Protein AF-A0A2A5MA16-F1 (afdb_monomer)

Solvent-accessible surface area (backbone 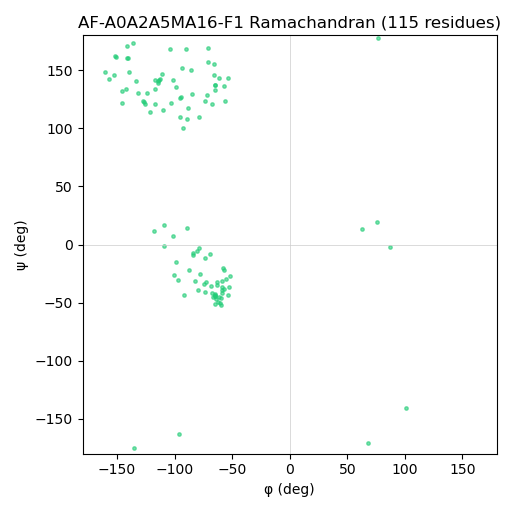atoms only — not comparable to full-atom values): 7859 Å² total; per-residue (Å²): 125,65,81,46,86,47,57,98,69,34,64,45,18,35,78,42,80,75,45,78,52,60,54,88,90,56,97,88,58,84,54,94,59,73,52,74,41,66,45,72,55,56,26,87,90,56,50,75,64,55,54,50,53,51,50,52,64,72,48,62,92,60,93,80,86,86,87,87,82,88,91,74,72,77,78,83,79,60,73,86,35,69,68,52,47,52,50,47,53,53,45,27,72,75,70,74,45,83,79,83,87,77,67,78,85,80,86,64,75,59,58,68,55,63,78,76,114

Structure (mmCIF, N/CA/C/O backbone):
data_AF-A0A2A5MA16-F1
#
_entry.id   AF-A0A2A5MA16-F1
#
loop_
_atom_site.group_PDB
_atom_site.id
_atom_site.type_symbol
_atom_site.label_atom_id
_atom_site.label_alt_id
_atom_site.label_comp_id
_atom_site.label_asym_id
_atom_site.label_entity_id
_atom_site.label_seq_id
_atom_site.pdbx_PDB_ins_code
_atom_site.Cartn_x
_atom_site.Cartn_y
_atom_site.Cartn_z
_atom_site.occupancy
_atom_site.B_iso_or_equiv
_atom_site.auth_seq_id
_atom_site.auth_comp_id
_atom_site.auth_asym_id
_atom_site.auth_atom_id
_atom_site.pdbx_PDB_model_num
ATOM 1 N N . PHE A 1 1 ? -9.842 10.095 -1.690 1.00 76.38 1 PHE A N 1
ATOM 2 C CA . PHE A 1 1 ? -8.978 10.987 -0.907 1.00 76.38 1 PHE A CA 1
ATOM 3 C C . PHE A 1 1 ? -7.598 10.384 -0.970 1.00 76.38 1 PHE A C 1
ATOM 5 O O . PHE A 1 1 ? -7.482 9.190 -0.704 1.00 76.38 1 PHE A O 1
ATOM 12 N N . ASP A 1 2 ? -6.627 11.169 -1.407 1.00 90.19 2 ASP A N 1
ATOM 13 C CA . ASP A 1 2 ? -5.256 10.706 -1.595 1.00 90.19 2 ASP A CA 1
ATOM 14 C C . ASP A 1 2 ? -4.450 11.130 -0.364 1.00 90.19 2 ASP A C 1
ATOM 16 O O . ASP A 1 2 ? -4.660 12.228 0.154 1.00 90.19 2 ASP A O 1
ATOM 20 N N . LEU A 1 3 ? -3.627 10.222 0.167 1.00 91.62 3 LEU A N 1
ATOM 21 C CA . LEU A 1 3 ? -2.846 10.470 1.387 1.00 91.62 3 LEU A CA 1
ATOM 22 C C . LEU A 1 3 ? -1.610 11.334 1.113 1.00 91.62 3 LEU A C 1
ATOM 24 O O . LEU A 1 3 ? -1.147 12.041 2.001 1.00 91.62 3 LEU A O 1
ATOM 28 N N . ASP A 1 4 ? -1.123 11.299 -0.122 1.00 92.50 4 ASP A N 1
ATOM 29 C CA . ASP A 1 4 ? -0.010 12.089 -0.632 1.00 92.50 4 ASP A CA 1
ATOM 30 C C . ASP A 1 4 ? -0.329 12.533 -2.078 1.00 92.50 4 ASP A C 1
ATOM 32 O O . ASP A 1 4 ? -1.341 12.100 -2.641 1.00 92.50 4 ASP A O 1
ATOM 36 N N . PRO A 1 5 ? 0.467 13.426 -2.691 1.00 91.75 5 PRO A N 1
ATOM 37 C CA . PRO A 1 5 ? 0.260 13.828 -4.083 1.00 91.75 5 PRO A CA 1
ATOM 38 C C . PRO A 1 5 ? 0.825 12.838 -5.122 1.00 91.75 5 PRO A C 1
ATOM 40 O O . PRO A 1 5 ? 0.600 13.046 -6.315 1.00 91.75 5 PRO A O 1
ATOM 43 N N . GLY A 1 6 ? 1.531 11.778 -4.709 1.00 90.31 6 GLY A N 1
ATOM 44 C CA . GLY A 1 6 ? 2.314 10.904 -5.590 1.00 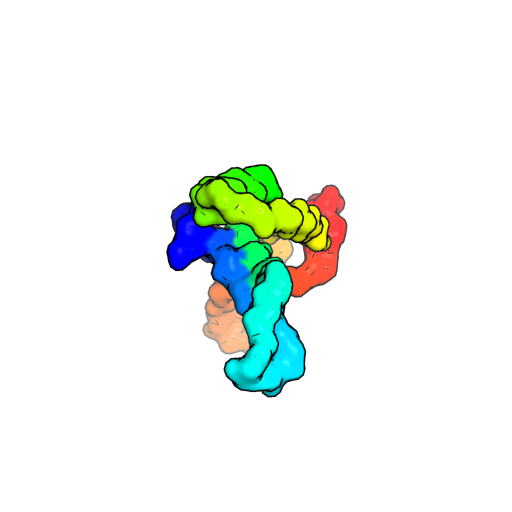90.31 6 GLY A CA 1
ATOM 45 C C . GLY A 1 6 ? 3.543 11.581 -6.221 1.00 90.31 6 GLY A C 1
ATOM 46 O O . GLY A 1 6 ? 3.904 12.708 -5.881 1.00 90.31 6 GLY A O 1
ATOM 47 N N . SER A 1 7 ? 4.169 10.891 -7.180 1.00 89.31 7 SER A N 1
ATOM 48 C CA . SER A 1 7 ? 5.330 11.364 -7.951 1.00 89.31 7 SER A CA 1
ATOM 49 C C . SER A 1 7 ? 5.173 11.072 -9.453 1.00 89.31 7 SER A C 1
ATOM 51 O O . SER A 1 7 ? 4.137 10.582 -9.905 1.00 89.31 7 SER A O 1
ATOM 53 N N . ALA A 1 8 ? 6.203 11.369 -10.255 1.00 87.69 8 ALA A N 1
ATOM 54 C CA . ALA A 1 8 ? 6.219 10.994 -11.671 1.00 87.69 8 ALA A CA 1
ATOM 55 C C . ALA A 1 8 ? 6.192 9.465 -11.866 1.00 87.69 8 ALA A C 1
ATOM 57 O O . ALA A 1 8 ? 5.625 8.963 -12.835 1.00 87.69 8 ALA A O 1
ATOM 58 N N . GLU A 1 9 ? 6.788 8.727 -10.933 1.00 87.81 9 GLU A N 1
ATOM 59 C CA . GLU A 1 9 ? 6.947 7.280 -10.982 1.00 87.81 9 GLU A CA 1
ATOM 60 C C . GLU A 1 9 ? 5.866 6.553 -10.194 1.00 87.81 9 GLU A C 1
ATOM 62 O O . GLU A 1 9 ? 5.511 5.442 -10.577 1.00 87.81 9 GLU A O 1
ATOM 67 N N . PHE A 1 10 ? 5.335 7.148 -9.122 1.00 89.62 10 PHE A N 1
ATOM 68 C CA . PHE A 1 10 ? 4.366 6.517 -8.227 1.00 89.62 10 PHE A CA 1
ATOM 69 C C . PHE A 1 10 ? 3.027 7.245 -8.223 1.00 89.62 10 PHE A C 1
ATOM 71 O O . PHE A 1 10 ? 2.946 8.460 -8.073 1.00 89.62 10 PHE A O 1
ATOM 78 N N . SER A 1 11 ? 1.943 6.477 -8.326 1.00 89.81 11 SER A N 1
ATOM 79 C CA . SER A 1 11 ? 0.604 7.027 -8.102 1.00 89.81 11 SER A CA 1
ATOM 80 C C . SER A 1 11 ? 0.424 7.471 -6.644 1.00 89.81 11 SER A C 1
ATOM 82 O O . SER A 1 11 ? 1.066 6.894 -5.763 1.00 89.81 11 SER A O 1
ATOM 84 N N . PRO A 1 12 ? -0.490 8.421 -6.377 1.00 92.69 12 PRO A N 1
ATOM 85 C CA . PRO A 1 12 ? -0.817 8.832 -5.021 1.00 92.69 12 PRO A CA 1
ATOM 86 C C . PRO A 1 12 ? -1.203 7.661 -4.120 1.00 92.69 12 PRO A C 1
ATOM 88 O O . PRO A 1 12 ? -1.912 6.742 -4.555 1.00 92.69 12 PRO A O 1
ATOM 91 N N . SER A 1 13 ? -0.804 7.730 -2.854 1.00 93.00 13 SER A N 1
ATOM 92 C CA . SER A 1 13 ? -1.167 6.735 -1.850 1.00 93.00 13 SER A CA 1
ATOM 93 C C . SER A 1 13 ? -2.667 6.726 -1.582 1.00 93.00 13 SER A C 1
ATOM 95 O O . SER A 1 13 ? -3.284 7.771 -1.354 1.00 93.00 13 SER A O 1
ATOM 97 N N . LYS A 1 14 ? -3.271 5.532 -1.564 1.00 92.38 14 LYS A N 1
ATOM 98 C CA . LYS A 1 14 ? -4.716 5.370 -1.336 1.00 92.38 14 LYS A CA 1
ATOM 99 C C . LYS A 1 14 ? -5.017 4.280 -0.319 1.00 92.38 14 LYS A C 1
ATOM 101 O O . LYS A 1 14 ? -4.434 3.196 -0.356 1.00 92.38 14 LYS A O 1
ATOM 106 N N . ILE A 1 15 ? -6.007 4.559 0.526 1.00 93.19 15 ILE A N 1
ATOM 107 C CA . ILE A 1 15 ? -6.665 3.563 1.373 1.00 93.19 15 ILE A CA 1
ATOM 108 C C . ILE A 1 15 ? -7.764 2.886 0.559 1.00 93.19 15 ILE A C 1
ATOM 110 O O . ILE A 1 15 ? -8.616 3.547 -0.035 1.00 93.19 15 ILE A O 1
ATOM 114 N N . VAL A 1 16 ? -7.760 1.559 0.569 1.00 92.81 16 VAL A N 1
ATOM 115 C CA . VAL A 1 16 ? -8.785 0.721 -0.047 1.00 92.81 16 VAL A CA 1
ATOM 116 C C . VAL A 1 16 ? -9.382 -0.160 1.040 1.00 92.81 16 VAL A C 1
ATOM 118 O O . VAL A 1 16 ? -8.691 -1.019 1.584 1.00 92.81 16 VAL A O 1
ATOM 121 N N . ILE A 1 17 ? -10.660 0.048 1.361 1.00 95.25 17 ILE A N 1
ATOM 122 C CA . ILE A 1 17 ? -11.394 -0.831 2.281 1.00 95.25 17 ILE A CA 1
ATOM 123 C C . ILE A 1 17 ? -11.554 -2.185 1.593 1.00 95.25 17 ILE A C 1
ATOM 125 O O . ILE A 1 17 ? -12.109 -2.268 0.498 1.00 95.25 17 ILE A O 1
ATOM 129 N N . THR A 1 18 ? -11.036 -3.235 2.222 1.00 96.31 18 THR A N 1
ATOM 130 C CA . THR A 1 18 ? -11.066 -4.599 1.683 1.00 96.31 18 THR A CA 1
ATOM 131 C C . THR A 1 18 ? -12.172 -5.435 2.304 1.00 96.31 18 THR A C 1
ATOM 133 O O . THR A 1 18 ? -12.653 -6.365 1.664 1.00 96.31 18 THR A O 1
ATOM 136 N N . ASP A 1 19 ? -12.585 -5.108 3.528 1.00 98.00 19 ASP A N 1
ATOM 137 C CA . ASP A 1 19 ? -13.638 -5.816 4.245 1.00 98.00 19 ASP A CA 1
ATOM 138 C C . ASP A 1 19 ? -14.255 -4.912 5.321 1.00 98.00 19 ASP A C 1
AT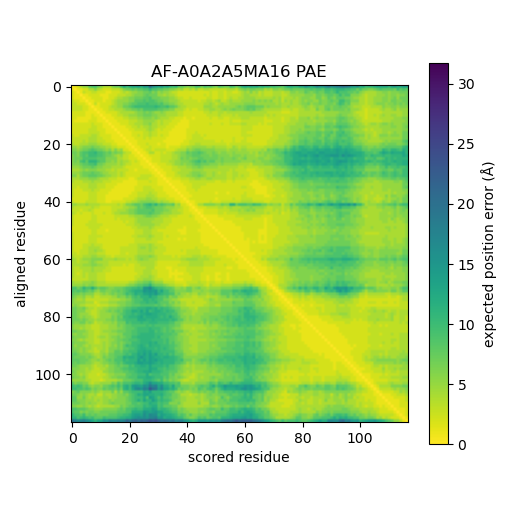OM 140 O O . ASP A 1 19 ? -13.557 -4.131 5.971 1.00 98.00 19 ASP A O 1
ATOM 144 N N . ILE A 1 20 ? -15.569 -5.015 5.510 1.00 97.50 20 ILE A N 1
ATOM 145 C CA . ILE A 1 20 ? -16.298 -4.314 6.569 1.00 97.50 20 ILE A CA 1
ATOM 146 C C . ILE A 1 20 ? -17.440 -5.200 7.061 1.00 97.50 20 ILE A C 1
ATOM 148 O O . ILE A 1 20 ? -18.287 -5.633 6.279 1.00 97.50 20 ILE A O 1
ATOM 152 N N . ARG A 1 21 ? -17.452 -5.509 8.358 1.00 96.62 21 ARG A N 1
ATOM 153 C CA . ARG A 1 21 ? -18.415 -6.434 8.964 1.00 96.62 21 ARG A CA 1
ATOM 154 C C . ARG A 1 21 ? -18.826 -5.961 10.347 1.00 96.62 21 ARG A C 1
ATOM 156 O O . ARG A 1 21 ? -17.981 -5.617 11.164 1.00 96.62 21 ARG A O 1
ATOM 163 N N . GLY A 1 22 ? -20.125 -5.995 10.613 1.00 96.19 22 GLY A N 1
ATOM 164 C CA . GLY A 1 22 ? -20.700 -5.712 11.921 1.00 96.19 22 GLY A CA 1
ATOM 165 C C . GLY A 1 22 ? -22.019 -6.455 12.089 1.00 96.19 22 GLY A C 1
ATOM 166 O O . GLY A 1 22 ? -22.774 -6.630 11.131 1.00 96.19 22 GLY A O 1
ATOM 167 N N . GLY A 1 23 ? -22.294 -6.889 13.314 1.00 93.38 23 GLY A N 1
ATOM 168 C CA . GLY A 1 23 ? -23.532 -7.582 13.656 1.00 93.38 23 GLY A CA 1
ATOM 169 C C . GLY A 1 23 ? -23.594 -9.039 13.209 1.00 93.38 23 GLY A C 1
ATOM 170 O O . GLY A 1 23 ? -22.690 -9.577 12.578 1.00 93.38 23 GLY A O 1
ATOM 171 N N . MET A 1 24 ? -24.707 -9.684 13.557 1.00 91.44 24 MET A N 1
ATOM 172 C CA . MET A 1 24 ? -24.940 -11.114 13.306 1.00 91.44 24 MET A CA 1
ATOM 173 C C . MET A 1 24 ? -25.851 -11.380 12.095 1.00 91.44 24 MET A C 1
ATOM 175 O O . MET A 1 24 ? -26.274 -12.512 11.887 1.00 91.44 24 MET A O 1
ATOM 179 N N . GLY A 1 25 ? -26.208 -10.347 11.321 1.00 91.31 25 GLY A N 1
ATOM 180 C CA . GLY A 1 25 ? -27.139 -10.479 10.191 1.00 91.31 25 GLY A CA 1
ATOM 181 C C . GLY A 1 25 ? -28.615 -10.611 10.589 1.00 91.31 25 GLY A C 1
ATOM 182 O O . GLY A 1 25 ? -29.426 -11.073 9.791 1.00 91.31 25 GLY A O 1
ATOM 183 N N . VAL A 1 26 ? -28.974 -10.205 11.810 1.00 94.25 26 VAL A N 1
ATOM 184 C CA . VAL A 1 26 ? -30.358 -10.176 12.309 1.00 94.25 26 VAL A CA 1
ATOM 185 C C . VAL A 1 26 ? -30.830 -8.734 12.490 1.00 94.25 26 VAL A C 1
ATOM 187 O O . VAL A 1 26 ? -30.040 -7.857 12.829 1.00 94.25 26 VAL A O 1
ATOM 190 N N . CYS A 1 27 ? -32.119 -8.470 12.271 1.00 94.38 27 CYS A N 1
ATOM 191 C CA . CYS A 1 27 ? -32.667 -7.108 12.261 1.00 94.38 27 CYS A CA 1
ATOM 192 C C . CYS A 1 27 ? -33.022 -6.541 13.647 1.00 94.38 27 CYS A C 1
ATOM 194 O O . CYS A 1 27 ? -33.377 -5.371 13.749 1.00 94.38 27 CYS A O 1
ATOM 196 N N . ASN A 1 28 ? -32.955 -7.354 14.702 1.00 95.19 28 ASN A N 1
ATOM 197 C CA . ASN A 1 28 ? -33.426 -7.016 16.049 1.00 95.19 28 ASN A CA 1
ATOM 198 C C . ASN A 1 28 ? -32.316 -7.002 17.113 1.00 95.19 28 ASN A C 1
ATOM 200 O O . ASN A 1 28 ? -32.619 -6.958 18.304 1.00 95.19 28 ASN A O 1
ATOM 204 N N . VAL A 1 29 ? -31.047 -7.059 16.705 1.00 95.81 29 VAL A N 1
ATOM 205 C CA . VAL A 1 29 ? -29.898 -6.991 17.614 1.00 95.81 29 VAL A CA 1
ATOM 206 C C . VAL A 1 29 ? -28.948 -5.906 17.132 1.00 95.81 29 VAL A C 1
ATOM 208 O O . VAL A 1 29 ? -28.461 -5.955 16.004 1.00 95.81 29 VAL A O 1
ATOM 211 N N . THR A 1 30 ? -28.664 -4.944 18.006 1.00 95.31 30 THR A N 1
ATOM 212 C CA . THR A 1 30 ? -27.646 -3.922 17.759 1.00 95.31 30 THR A CA 1
ATOM 213 C C . THR A 1 30 ? -26.253 -4.555 17.859 1.00 95.31 30 THR A C 1
ATOM 215 O O . THR A 1 30 ? -25.974 -5.225 18.854 1.00 95.31 30 THR A O 1
ATOM 218 N N . PRO A 1 31 ? -25.369 -4.374 16.863 1.00 95.25 31 PRO A N 1
ATOM 219 C CA . PRO A 1 31 ? -23.986 -4.840 16.940 1.00 95.25 31 PRO A CA 1
ATOM 220 C C . PRO A 1 31 ? -23.212 -4.185 18.090 1.00 95.25 31 PRO A C 1
ATOM 222 O O . PRO A 1 31 ? -23.380 -2.992 18.337 1.00 95.25 31 PRO A O 1
ATOM 225 N N . ASN A 1 32 ? -22.325 -4.945 18.737 1.00 94.44 32 ASN A N 1
ATOM 226 C CA . ASN A 1 32 ? -21.406 -4.406 19.746 1.00 94.44 32 ASN A CA 1
ATOM 227 C C . ASN A 1 32 ? -20.159 -3.765 19.118 1.00 94.44 32 ASN A C 1
ATOM 229 O O . ASN A 1 32 ? -19.617 -2.812 19.670 1.00 94.44 32 ASN A O 1
ATOM 233 N N . ASP A 1 33 ? -19.712 -4.285 17.973 1.00 95.44 33 ASP A N 1
ATOM 234 C CA . ASP A 1 33 ? -18.500 -3.860 17.280 1.00 95.44 33 ASP A CA 1
ATOM 235 C C . ASP A 1 33 ? -18.681 -3.840 15.752 1.00 95.44 33 ASP A C 1
ATOM 237 O O . ASP A 1 33 ? -19.592 -4.456 15.182 1.00 95.44 33 ASP A O 1
ATOM 241 N N . LEU A 1 34 ? -17.794 -3.089 15.098 1.00 96.81 34 LEU A N 1
ATOM 242 C CA . LEU A 1 34 ? -17.619 -3.044 13.653 1.00 96.81 34 LEU A CA 1
ATOM 243 C C . LEU A 1 34 ? -16.151 -3.342 13.356 1.00 96.81 34 LEU A C 1
ATOM 245 O O . LEU A 1 34 ? -15.262 -2.597 13.766 1.00 96.81 34 LEU A O 1
ATOM 249 N N . LYS A 1 35 ? -15.899 -4.399 12.590 1.00 97.44 35 LYS A N 1
ATOM 250 C CA . LYS A 1 35 ? -14.571 -4.730 12.089 1.00 97.44 35 LYS A CA 1
ATOM 251 C C . LYS A 1 35 ? -14.397 -4.176 10.682 1.00 97.44 35 LYS A C 1
ATOM 253 O O . LYS A 1 35 ? -15.187 -4.479 9.789 1.00 97.44 35 LYS A O 1
ATOM 258 N N . LEU A 1 36 ? -13.333 -3.405 10.481 1.00 97.31 36 LEU A N 1
ATOM 259 C CA . LEU A 1 36 ? -12.946 -2.855 9.186 1.00 97.31 36 LEU A CA 1
ATOM 260 C C . LEU A 1 36 ? -11.517 -3.289 8.868 1.00 97.31 36 LEU A C 1
ATOM 262 O O . LEU A 1 36 ? -10.617 -3.145 9.691 1.00 97.31 36 LEU A O 1
ATOM 266 N N . MET A 1 37 ? -11.311 -3.821 7.667 1.00 97.62 37 MET A N 1
ATOM 267 C CA . MET A 1 37 ? -9.987 -4.084 7.118 1.00 97.62 37 MET A CA 1
ATOM 268 C C . MET A 1 37 ? -9.764 -3.199 5.901 1.00 97.62 37 MET A C 1
ATOM 270 O O . MET A 1 37 ? -10.660 -2.985 5.081 1.00 97.62 37 MET A O 1
ATOM 274 N N . PHE A 1 38 ? -8.546 -2.696 5.774 1.00 95.75 38 PHE A N 1
ATOM 275 C CA . PHE A 1 38 ? -8.133 -1.925 4.619 1.00 95.75 38 PHE A CA 1
ATOM 276 C C . PHE A 1 38 ? -6.712 -2.288 4.214 1.00 95.75 38 PHE A C 1
ATOM 278 O O . PHE A 1 38 ? -5.930 -2.837 4.991 1.00 95.75 38 PHE A O 1
ATOM 285 N N . ASN A 1 39 ? -6.385 -1.969 2.972 1.00 93.69 39 ASN A N 1
ATOM 286 C CA . ASN A 1 39 ? -5.030 -1.981 2.464 1.00 93.69 39 ASN A CA 1
ATOM 287 C C . ASN A 1 39 ? -4.646 -0.560 2.051 1.00 93.69 39 ASN A C 1
ATOM 289 O O . ASN A 1 39 ? -5.470 0.173 1.504 1.00 93.69 39 ASN A O 1
ATOM 293 N N . VAL A 1 40 ? -3.395 -0.185 2.306 1.00 91.31 40 VAL A N 1
ATOM 294 C CA . VAL A 1 40 ? -2.815 1.037 1.752 1.00 91.31 40 VAL A CA 1
ATOM 295 C C . VAL A 1 40 ? -1.901 0.629 0.617 1.00 91.31 40 VAL A C 1
ATOM 297 O O . VAL A 1 40 ? -0.967 -0.145 0.817 1.00 91.31 40 VAL A O 1
ATOM 300 N N . ARG A 1 41 ? -2.186 1.143 -0.578 1.00 87.94 41 ARG A N 1
ATOM 301 C CA . ARG A 1 41 ? -1.226 1.109 -1.680 1.00 87.94 41 ARG A CA 1
ATOM 302 C C . ARG A 1 41 ? -0.471 2.416 -1.619 1.00 87.94 41 ARG A C 1
ATOM 304 O O . ARG A 1 41 ? -1.041 3.439 -1.991 1.00 87.94 41 ARG A O 1
ATOM 311 N N . ASN A 1 42 ? 0.730 2.373 -1.055 1.00 83.50 42 ASN A N 1
ATOM 312 C CA . ASN A 1 42 ? 1.504 3.566 -0.767 1.00 83.50 42 ASN A CA 1
ATOM 313 C C . ASN A 1 42 ? 2.615 3.813 -1.791 1.00 83.50 42 ASN A C 1
ATOM 315 O O . ASN A 1 42 ? 3.286 2.889 -2.252 1.00 83.50 42 ASN A O 1
ATOM 319 N N . SER A 1 43 ? 2.802 5.088 -2.112 1.00 88.25 43 SER A N 1
ATOM 320 C CA . SER A 1 43 ? 4.037 5.618 -2.670 1.00 88.25 43 SER A CA 1
ATOM 321 C C . SER A 1 43 ? 5.136 5.626 -1.584 1.00 88.25 43 SER A C 1
ATOM 323 O O . SER A 1 43 ? 4.837 5.430 -0.398 1.00 88.25 43 SER A O 1
ATOM 325 N N . PRO A 1 44 ? 6.407 5.874 -1.950 1.00 87.56 44 PRO A N 1
ATOM 326 C CA . PRO A 1 44 ? 7.481 6.091 -0.980 1.00 87.56 44 PRO A CA 1
ATOM 327 C C . PRO A 1 44 ? 7.236 7.253 -0.002 1.00 87.56 44 PRO A C 1
ATOM 329 O O . PRO A 1 44 ? 7.847 7.268 1.064 1.00 87.56 44 PRO A O 1
ATOM 332 N N . ASP A 1 45 ? 6.345 8.190 -0.339 1.00 90.19 45 ASP A N 1
ATOM 333 C CA . ASP A 1 45 ? 6.087 9.401 0.449 1.00 90.19 45 ASP A CA 1
ATOM 334 C C . ASP A 1 45 ? 5.084 9.184 1.592 1.00 90.19 45 ASP A C 1
ATOM 336 O O . ASP A 1 45 ? 4.917 10.063 2.434 1.00 90.19 45 ASP A O 1
ATOM 340 N N . THR A 1 46 ? 4.419 8.025 1.651 1.00 91.94 46 THR A N 1
ATOM 341 C CA . THR A 1 46 ? 3.518 7.666 2.756 1.00 91.94 46 THR A CA 1
ATOM 342 C C . THR A 1 46 ? 4.129 6.552 3.598 1.00 91.94 46 THR A C 1
ATOM 344 O O . THR A 1 46 ? 4.275 5.409 3.144 1.00 91.94 46 THR A O 1
ATOM 347 N N . SER A 1 47 ? 4.429 6.870 4.856 1.00 92.38 47 SER A N 1
ATOM 348 C CA . SER A 1 47 ? 4.930 5.926 5.853 1.00 92.38 47 SER A CA 1
ATOM 349 C C . SER A 1 47 ? 3.807 5.249 6.651 1.00 92.38 47 SER A C 1
ATOM 351 O O . SER A 1 47 ? 2.644 5.659 6.632 1.00 92.38 47 SER A O 1
ATOM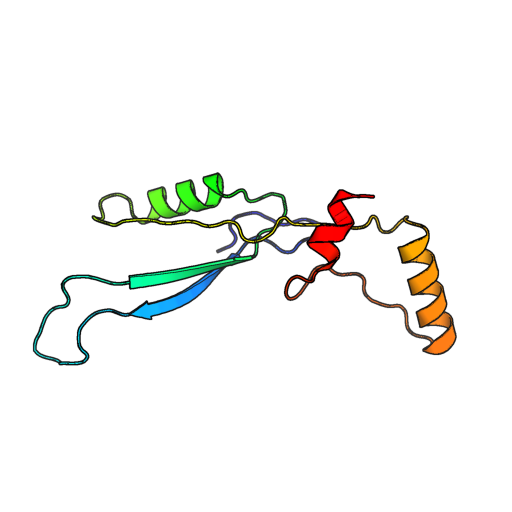 353 N N . LEU A 1 48 ? 4.162 4.204 7.408 1.00 92.94 48 LEU A N 1
ATOM 354 C CA . LEU A 1 48 ? 3.241 3.546 8.341 1.00 92.94 48 LEU A CA 1
ATOM 355 C C . LEU A 1 48 ? 2.701 4.521 9.407 1.00 92.94 48 LEU A C 1
ATOM 357 O O . LEU A 1 48 ? 1.531 4.432 9.780 1.00 92.94 48 LEU A O 1
ATOM 361 N N . GLU A 1 49 ? 3.535 5.454 9.880 1.00 94.56 49 GLU A N 1
ATOM 362 C CA . GLU A 1 49 ? 3.146 6.431 10.905 1.00 94.56 49 GLU A CA 1
ATOM 363 C C . GLU A 1 49 ? 2.199 7.498 10.341 1.00 94.56 49 GLU A C 1
ATOM 365 O O . GLU A 1 49 ? 1.289 7.937 11.045 1.00 94.56 49 GLU A O 1
ATOM 370 N N . ASP A 1 50 ? 2.336 7.855 9.060 1.00 94.62 50 ASP A N 1
ATOM 371 C CA . ASP A 1 50 ? 1.396 8.760 8.385 1.00 94.62 50 ASP A CA 1
ATOM 372 C C . ASP A 1 50 ? 0.004 8.126 8.296 1.00 94.62 50 ASP A C 1
ATOM 374 O O . ASP A 1 50 ? -1.002 8.764 8.614 1.00 94.62 50 ASP A O 1
ATOM 378 N N . VAL A 1 51 ? -0.061 6.837 7.936 1.00 95.06 51 VAL A N 1
ATOM 379 C CA . VAL A 1 51 ? -1.320 6.072 7.906 1.00 95.06 51 VAL A CA 1
ATOM 380 C C . VAL A 1 51 ? -1.938 5.999 9.298 1.00 95.06 51 VAL A C 1
ATOM 382 O O . VAL A 1 51 ? -3.140 6.220 9.451 1.00 95.06 51 VAL A O 1
ATOM 385 N N . LYS A 1 52 ? -1.128 5.716 10.321 1.00 95.75 52 LYS A N 1
ATOM 386 C CA . LYS A 1 52 ? -1.584 5.662 11.710 1.00 95.75 52 LYS A CA 1
ATOM 387 C C . LYS A 1 52 ? -2.146 7.008 12.163 1.00 95.75 52 LYS A C 1
ATOM 389 O O . LYS A 1 52 ? -3.290 7.065 12.602 1.00 95.75 52 LYS A O 1
ATOM 394 N N . SER A 1 53 ? -1.399 8.088 11.947 1.00 95.69 53 SER A N 1
ATOM 395 C CA . SER A 1 53 ? -1.808 9.457 12.285 1.00 95.69 53 SER A CA 1
ATOM 396 C C . SER A 1 53 ? -3.098 9.863 11.567 1.00 95.69 53 SER A C 1
ATOM 398 O O . SER A 1 53 ? -3.973 10.512 12.143 1.00 95.69 53 SER A O 1
ATOM 400 N N . TYR A 1 54 ? -3.249 9.462 10.302 1.00 95.19 54 TYR A N 1
ATOM 401 C CA . TYR A 1 54 ? -4.461 9.707 9.528 1.00 95.19 54 TYR A CA 1
ATOM 402 C C . TYR A 1 54 ? -5.682 8.992 10.123 1.00 95.19 54 TYR A C 1
ATOM 404 O O . TYR A 1 54 ? -6.733 9.616 10.295 1.00 95.19 54 TYR A O 1
ATOM 412 N N . VAL A 1 55 ? -5.548 7.708 10.476 1.00 95.75 55 VAL A N 1
ATOM 413 C CA . VAL A 1 55 ? -6.630 6.937 11.110 1.00 95.75 55 VAL A CA 1
ATOM 414 C C . VAL A 1 55 ? -6.962 7.501 12.491 1.00 95.75 55 VAL A C 1
ATOM 416 O O . VAL A 1 55 ? -8.137 7.701 12.790 1.00 95.75 55 VAL A O 1
ATOM 419 N N . GLU A 1 56 ? -5.955 7.841 13.298 1.00 95.56 56 GLU A N 1
ATOM 420 C CA . GLU A 1 56 ? -6.142 8.445 14.623 1.00 95.56 56 GLU A CA 1
ATOM 421 C C . GL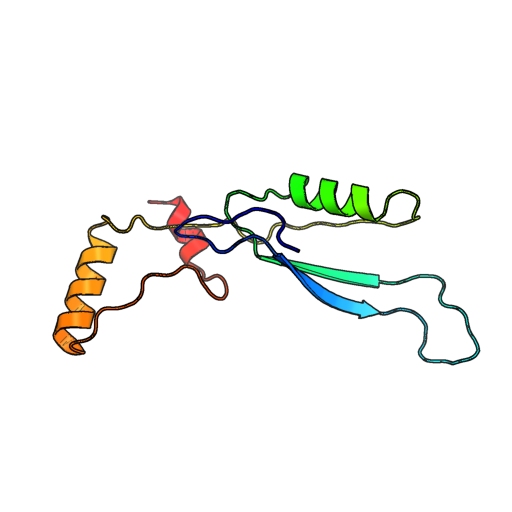U A 1 56 ? -6.915 9.759 14.560 1.00 95.56 56 GLU A C 1
ATOM 423 O O . GLU A 1 56 ? -7.824 9.991 15.360 1.00 95.56 56 GLU A O 1
ATOM 428 N N . LYS A 1 57 ? -6.613 10.595 13.565 1.00 95.94 57 LYS A N 1
ATOM 429 C CA . LYS A 1 57 ? -7.326 11.850 13.336 1.00 95.94 57 LYS A CA 1
ATOM 430 C C . LYS A 1 57 ? -8.792 11.628 12.957 1.00 95.94 57 LYS A C 1
ATOM 432 O O . LYS A 1 57 ? -9.653 12.363 13.432 1.00 95.94 57 LYS A O 1
ATOM 437 N N . ILE A 1 58 ? -9.084 10.655 12.093 1.00 94.88 58 ILE A N 1
ATOM 438 C CA . ILE A 1 58 ? -10.454 10.386 11.620 1.00 94.88 58 ILE A CA 1
ATOM 439 C C . ILE A 1 58 ? -11.300 9.718 12.699 1.00 94.88 58 ILE A C 1
ATOM 441 O O . ILE A 1 58 ? -12.469 10.059 12.866 1.00 94.88 58 ILE A O 1
ATOM 445 N N . CYS A 1 59 ? -10.711 8.785 13.436 1.00 95.69 59 CYS A N 1
ATOM 446 C CA . CYS A 1 59 ? -11.384 8.032 14.485 1.00 95.69 59 CYS A CA 1
ATOM 447 C C . CYS A 1 59 ? -11.291 8.719 15.854 1.00 95.69 59 CYS A C 1
ATOM 449 O O . CYS A 1 59 ? -11.567 8.094 16.878 1.00 95.69 59 CYS A O 1
ATOM 451 N N . HIS A 1 60 ? -10.899 9.995 15.897 1.00 96.69 60 HIS A N 1
ATOM 452 C CA . HIS A 1 60 ? -10.761 10.736 17.142 1.00 96.69 60 HIS A CA 1
ATOM 453 C C . HIS A 1 60 ? -12.079 10.732 17.935 1.00 96.69 60 HIS A C 1
ATOM 455 O O . HIS A 1 60 ? -13.120 11.175 17.450 1.00 96.69 60 HIS A O 1
ATOM 461 N N . GLY A 1 61 ? -12.020 10.252 19.180 1.00 96.69 61 GLY A N 1
ATOM 462 C CA . GLY A 1 61 ? -13.181 10.130 20.068 1.00 96.69 61 GLY A CA 1
ATOM 463 C C . GLY A 1 61 ? -13.971 8.825 19.928 1.00 96.69 61 GLY A C 1
ATOM 464 O O . GLY A 1 61 ? -14.917 8.619 20.686 1.00 96.69 61 GLY A O 1
ATOM 465 N N . LEU A 1 62 ? -13.593 7.931 19.010 1.00 96.75 62 LEU A N 1
ATOM 466 C CA . LEU A 1 62 ? -14.133 6.574 18.944 1.00 96.75 62 LEU A CA 1
ATOM 467 C C . LEU A 1 62 ? -13.347 5.637 19.869 1.00 96.75 62 LEU A C 1
ATOM 469 O O . LEU A 1 62 ? -12.148 5.813 20.076 1.00 96.75 62 LEU A O 1
ATOM 473 N N . ASN A 1 63 ? -14.017 4.609 20.387 1.00 96.38 63 ASN A N 1
ATOM 474 C CA . ASN A 1 63 ? -13.354 3.489 21.051 1.00 96.38 63 ASN A CA 1
ATOM 475 C C . ASN A 1 63 ? -13.019 2.423 20.002 1.00 96.38 63 ASN A C 1
ATOM 477 O O . ASN A 1 63 ? -13.929 1.783 19.474 1.00 96.38 63 ASN A O 1
ATOM 481 N N . TYR A 1 64 ? -11.740 2.266 19.672 1.00 97.31 64 TYR A N 1
ATOM 482 C CA . TYR A 1 64 ? -11.284 1.309 18.669 1.00 97.31 64 TYR A CA 1
ATOM 483 C C . TYR A 1 64 ? -9.866 0.823 18.967 1.00 97.31 64 TYR A C 1
ATOM 485 O O . TYR A 1 64 ? -9.100 1.470 19.680 1.00 97.31 64 TYR A O 1
ATOM 493 N N . GLU A 1 65 ? -9.517 -0.303 18.357 1.00 96.88 65 GLU A N 1
ATOM 494 C CA . GLU A 1 65 ? -8.157 -0.826 18.304 1.00 96.88 65 GLU A CA 1
ATOM 495 C C . GLU A 1 65 ? -7.668 -0.786 16.853 1.00 96.88 65 GLU A C 1
ATOM 497 O O . GLU A 1 65 ? -8.432 -1.056 15.921 1.00 96.88 65 GLU A O 1
ATOM 502 N N . LEU A 1 66 ? -6.394 -0.443 16.654 1.00 96.88 66 LEU A N 1
ATOM 503 C CA . LEU A 1 66 ? -5.768 -0.380 15.337 1.00 96.88 66 LEU A CA 1
ATOM 504 C C . LEU A 1 66 ? -4.500 -1.222 15.311 1.00 96.88 66 LEU A C 1
ATOM 506 O O . LEU A 1 66 ? -3.554 -0.975 16.055 1.00 96.88 66 LEU A O 1
ATOM 510 N N . GLU A 1 67 ? -4.465 -2.175 14.387 1.00 96.62 67 GLU A N 1
ATOM 511 C CA . GLU A 1 67 ? -3.282 -2.967 14.076 1.00 96.62 67 GLU A CA 1
ATOM 512 C C . GLU A 1 67 ? -2.864 -2.686 12.630 1.00 96.62 67 GLU A C 1
ATOM 514 O O . GLU A 1 67 ? -3.629 -2.921 11.692 1.00 96.62 67 GLU A O 1
ATOM 519 N N . LEU A 1 68 ? -1.638 -2.195 12.441 1.00 95.56 68 LEU A N 1
ATOM 520 C CA . LEU A 1 68 ? -1.051 -1.961 11.123 1.00 95.56 68 LEU A CA 1
ATOM 521 C C . LEU A 1 68 ? 0.136 -2.897 10.905 1.00 95.56 68 LEU A C 1
ATOM 523 O O . LEU A 1 68 ? 0.953 -3.110 11.799 1.00 95.56 68 LEU A O 1
ATOM 527 N N . LYS A 1 69 ? 0.251 -3.439 9.690 1.00 93.06 69 LYS A N 1
ATOM 528 C CA . LYS A 1 69 ? 1.365 -4.296 9.266 1.00 93.06 69 LYS A CA 1
ATOM 529 C C . LYS A 1 69 ? 1.897 -3.823 7.923 1.00 93.06 69 LYS A C 1
ATOM 531 O O . LYS A 1 69 ? 1.128 -3.675 6.976 1.00 93.06 69 LYS A O 1
ATOM 536 N N . GLN A 1 70 ? 3.213 -3.657 7.827 1.00 88.25 70 GLN A N 1
ATOM 537 C CA . GLN A 1 70 ? 3.893 -3.372 6.567 1.00 88.25 70 GLN A CA 1
ATOM 538 C C . GLN A 1 70 ? 4.407 -4.678 5.955 1.00 88.25 70 GLN A C 1
ATOM 540 O O . GLN A 1 70 ? 5.323 -5.305 6.481 1.00 88.25 70 GLN A O 1
ATOM 545 N N . SER A 1 71 ? 3.800 -5.109 4.849 1.00 79.06 71 SER A N 1
ATOM 546 C CA . SER A 1 71 ? 4.159 -6.362 4.165 1.00 79.06 71 SER A CA 1
ATOM 547 C C . SER A 1 71 ? 5.287 -6.209 3.142 1.00 79.06 71 SER A C 1
ATOM 549 O O . SER A 1 71 ? 5.917 -7.196 2.764 1.00 79.06 71 SER A O 1
ATOM 551 N N . SER A 1 72 ? 5.515 -4.992 2.646 1.00 78.50 72 SER A N 1
ATOM 552 C CA . SER A 1 72 ? 6.475 -4.708 1.577 1.00 78.50 72 SER A CA 1
ATOM 553 C C . SER A 1 72 ? 6.853 -3.233 1.551 1.00 78.50 72 SER A C 1
ATOM 555 O O . SER A 1 72 ? 6.025 -2.378 1.855 1.00 78.50 72 SER A O 1
ATOM 557 N N . GLU A 1 73 ? 8.084 -2.948 1.142 1.00 81.44 73 GLU A N 1
ATOM 558 C CA . GLU A 1 73 ? 8.553 -1.598 0.820 1.00 81.44 73 GLU A CA 1
ATOM 559 C C . GLU A 1 73 ? 8.401 -1.331 -0.681 1.00 81.44 73 GLU A C 1
ATOM 561 O O . GLU A 1 73 ? 8.448 -2.261 -1.496 1.00 81.44 73 GLU A O 1
ATOM 566 N N . ALA A 1 74 ? 8.222 -0.059 -1.037 1.00 85.12 74 ALA A N 1
ATOM 567 C CA . ALA A 1 74 ? 8.276 0.379 -2.423 1.00 85.12 74 ALA A CA 1
ATOM 568 C C . ALA A 1 74 ? 9.697 0.192 -2.981 1.00 85.12 74 ALA A C 1
ATOM 570 O O . ALA A 1 74 ? 10.687 0.352 -2.267 1.00 85.12 74 ALA A O 1
ATOM 571 N N . PHE A 1 75 ? 9.797 -0.141 -4.265 1.00 88.19 75 PHE A N 1
ATOM 572 C CA . PHE A 1 75 ? 11.070 -0.277 -4.964 1.00 88.19 75 PHE A CA 1
ATOM 573 C C . PHE A 1 75 ? 10.956 0.311 -6.368 1.00 88.19 75 PHE A C 1
ATOM 575 O O . PHE A 1 75 ? 9.887 0.282 -6.978 1.00 88.19 75 PHE A O 1
ATOM 582 N N . LEU A 1 76 ? 12.066 0.846 -6.873 1.00 90.69 76 LEU A N 1
ATOM 583 C CA . LEU A 1 76 ? 12.140 1.462 -8.190 1.00 90.69 76 LEU A CA 1
ATOM 584 C C . LEU A 1 76 ? 13.516 1.207 -8.801 1.00 90.69 76 LEU A C 1
ATOM 586 O O . LEU A 1 76 ? 14.541 1.451 -8.167 1.00 90.69 76 LEU A O 1
ATOM 590 N N . THR A 1 77 ? 13.540 0.761 -10.052 1.00 90.94 77 THR A N 1
ATOM 591 C CA . THR A 1 77 ? 14.760 0.762 -10.861 1.00 90.94 77 THR A CA 1
ATOM 592 C C . THR A 1 77 ? 14.779 2.035 -11.695 1.00 90.94 77 THR A C 1
ATOM 594 O O . THR A 1 77 ? 13.815 2.320 -12.401 1.00 90.94 77 THR A O 1
ATOM 597 N N . ASN A 1 78 ? 15.871 2.798 -11.615 1.00 89.06 78 ASN A N 1
ATOM 598 C CA . ASN A 1 78 ? 16.028 4.034 -12.381 1.00 89.06 78 ASN A CA 1
ATOM 599 C C . ASN A 1 78 ? 15.881 3.761 -13.894 1.00 89.06 78 ASN A C 1
ATOM 601 O O . ASN A 1 78 ? 16.440 2.788 -14.406 1.00 89.06 78 ASN A O 1
ATOM 605 N N . ILE A 1 79 ? 15.151 4.629 -14.597 1.00 89.81 79 ILE A N 1
ATOM 606 C CA . ILE A 1 79 ? 14.915 4.537 -16.042 1.00 89.81 79 ILE A CA 1
ATOM 607 C C . ILE A 1 79 ? 16.207 4.554 -16.867 1.00 89.81 79 ILE A C 1
ATOM 609 O O . ILE A 1 79 ? 16.292 3.876 -17.888 1.00 89.81 79 ILE A O 1
ATOM 613 N N . ASP A 1 80 ? 17.243 5.244 -16.396 1.00 90.56 80 ASP A N 1
ATOM 614 C CA . ASP A 1 80 ? 18.551 5.331 -17.049 1.00 90.56 80 ASP A CA 1
ATOM 615 C C . ASP A 1 80 ? 19.414 4.079 -16.815 1.00 90.56 80 ASP A C 1
ATOM 617 O O . ASP A 1 80 ? 20.525 3.958 -17.339 1.00 90.56 80 ASP A O 1
ATOM 621 N N . ASN A 1 81 ? 18.925 3.111 -16.031 1.00 93.19 81 ASN A N 1
ATOM 622 C CA . ASN A 1 81 ? 19.639 1.867 -15.794 1.00 93.19 81 ASN A CA 1
ATOM 623 C C . ASN A 1 81 ? 19.765 1.054 -17.091 1.00 93.19 81 ASN A C 1
ATOM 625 O O . ASN A 1 81 ? 18.807 0.860 -17.843 1.00 93.19 81 ASN A O 1
ATOM 629 N N . LYS A 1 82 ? 20.958 0.494 -17.313 1.00 94.00 82 LYS A N 1
ATOM 630 C CA . LYS A 1 82 ? 21.286 -0.313 -18.493 1.00 94.00 82 LYS A CA 1
ATOM 631 C C . LYS A 1 82 ? 20.302 -1.463 -18.728 1.00 94.00 82 LYS A C 1
ATOM 633 O O . LYS A 1 82 ? 20.002 -1.758 -19.880 1.00 94.00 82 LYS A O 1
ATOM 638 N N . ILE A 1 83 ? 19.805 -2.105 -17.669 1.00 92.75 83 ILE A N 1
ATOM 639 C CA . ILE A 1 83 ? 18.829 -3.198 -17.779 1.00 92.75 83 ILE A CA 1
ATOM 640 C C . ILE A 1 83 ? 17.497 -2.674 -18.323 1.00 92.75 83 ILE A C 1
ATOM 642 O O . ILE A 1 83 ? 16.947 -3.268 -19.249 1.00 92.75 83 ILE A O 1
ATOM 646 N N . VAL A 1 84 ? 17.013 -1.538 -17.813 1.00 93.62 84 VAL A N 1
ATOM 647 C CA . VAL A 1 84 ? 15.758 -0.917 -18.265 1.00 93.62 84 VAL A CA 1
ATOM 648 C C . VAL A 1 84 ? 15.864 -0.512 -19.735 1.00 93.62 84 VAL A C 1
ATOM 650 O O . VAL A 1 84 ? 15.024 -0.907 -20.543 1.00 93.62 84 VAL A O 1
ATOM 653 N N . GLN A 1 85 ? 16.943 0.183 -20.103 1.00 95.06 85 GLN A N 1
ATOM 654 C CA . GLN A 1 85 ? 17.188 0.620 -21.480 1.00 95.06 85 GLN A CA 1
ATOM 655 C C . GLN A 1 85 ? 17.275 -0.566 -22.451 1.00 95.06 85 GLN A C 1
ATOM 657 O O . GLN A 1 85 ? 16.618 -0.575 -23.489 1.00 95.06 85 GLN A O 1
ATOM 662 N N . LYS A 1 86 ? 18.020 -1.623 -22.093 1.00 96.06 86 LYS A N 1
ATOM 663 C CA . LYS A 1 86 ? 18.174 -2.805 -22.957 1.00 96.06 86 LYS A CA 1
ATOM 664 C C . LYS A 1 86 ? 16.894 -3.620 -23.098 1.00 96.06 86 LYS A C 1
ATOM 666 O O . LYS A 1 86 ? 16.642 -4.144 -24.182 1.00 96.06 86 LYS A O 1
ATOM 671 N N . MET A 1 87 ? 16.078 -3.718 -22.049 1.00 95.19 87 MET A N 1
ATOM 672 C CA . MET A 1 87 ? 14.763 -4.354 -22.159 1.00 95.19 87 MET A CA 1
ATOM 673 C C . MET A 1 87 ? 13.839 -3.559 -23.081 1.00 95.19 87 MET A C 1
ATOM 675 O O . MET A 1 87 ? 13.210 -4.158 -23.950 1.00 95.19 87 MET A O 1
ATOM 679 N N . ASN A 1 8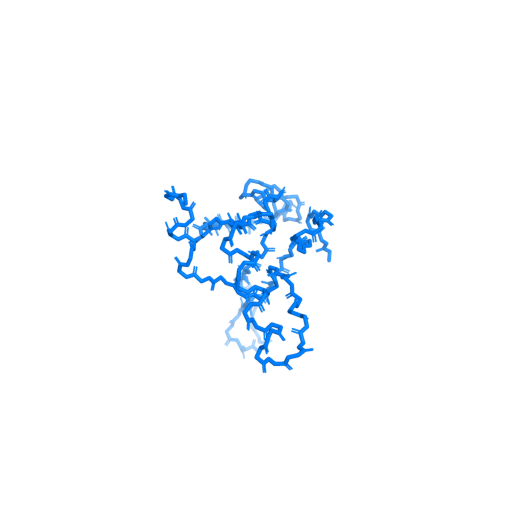8 ? 13.807 -2.230 -22.945 1.00 95.25 88 ASN A N 1
ATOM 680 C CA . ASN A 1 88 ? 13.004 -1.362 -23.804 1.00 95.25 88 ASN A CA 1
ATOM 681 C C . ASN A 1 88 ? 13.406 -1.510 -25.285 1.00 95.25 88 ASN A C 1
ATOM 683 O O . ASN A 1 88 ? 12.573 -1.870 -26.118 1.00 95.25 88 ASN A O 1
ATOM 687 N N . GLU A 1 89 ? 14.704 -1.377 -25.589 1.00 96.00 89 GLU A N 1
ATOM 688 C CA . GLU A 1 89 ? 15.247 -1.599 -26.937 1.00 96.00 89 GLU A CA 1
ATOM 689 C C . GLU A 1 89 ? 14.866 -2.982 -27.497 1.00 96.00 89 GLU A C 1
ATOM 691 O O . GLU A 1 89 ? 14.499 -3.109 -28.666 1.00 96.00 89 GLU A O 1
ATOM 696 N N . SER A 1 90 ? 14.958 -4.036 -26.677 1.00 97.25 90 SER A N 1
ATOM 697 C CA . SER A 1 90 ? 14.654 -5.400 -27.116 1.00 97.25 90 SER A CA 1
ATOM 698 C C . SER A 1 90 ? 13.174 -5.593 -27.429 1.00 97.25 90 SER A C 1
ATOM 700 O O . SER A 1 90 ? 12.858 -6.255 -28.417 1.00 97.25 90 SER A O 1
ATOM 702 N N . VAL A 1 91 ? 12.274 -5.049 -26.605 1.00 97.06 91 VAL A N 1
ATOM 703 C CA . VAL A 1 91 ? 10.832 -5.140 -26.856 1.00 97.06 91 VAL A CA 1
ATOM 704 C C . VAL A 1 91 ? 10.496 -4.370 -28.125 1.00 97.06 91 VAL A C 1
ATOM 706 O O . VAL A 1 91 ? 9.965 -4.971 -29.054 1.00 97.06 91 VAL A O 1
ATOM 709 N N . GLN A 1 92 ? 10.930 -3.111 -28.236 1.00 97.19 92 GLN A N 1
ATOM 710 C CA . GLN A 1 92 ? 10.688 -2.285 -29.419 1.00 97.19 92 GLN A CA 1
ATOM 711 C C . GLN A 1 92 ? 11.228 -2.924 -30.703 1.00 97.19 92 GLN A C 1
ATOM 713 O O . GLN A 1 92 ? 10.584 -2.868 -31.748 1.00 97.19 92 GLN A O 1
ATOM 718 N N . LYS A 1 93 ? 12.391 -3.581 -30.652 1.00 97.88 93 LYS A N 1
ATOM 719 C CA . LYS A 1 93 ? 12.959 -4.277 -31.815 1.00 97.88 93 LYS A CA 1
ATOM 720 C C . LYS A 1 93 ? 12.081 -5.431 -32.313 1.00 97.88 93 LYS A C 1
ATOM 722 O O . LYS A 1 93 ? 12.078 -5.699 -33.511 1.00 97.88 93 LYS A O 1
ATOM 727 N N . ILE A 1 94 ? 11.406 -6.139 -31.409 1.00 97.94 94 ILE A N 1
ATOM 728 C CA . ILE A 1 94 ? 10.630 -7.348 -31.723 1.00 97.94 94 ILE A CA 1
ATOM 729 C C . ILE A 1 94 ? 9.173 -7.004 -32.031 1.00 97.94 94 ILE A C 1
ATOM 731 O O . ILE A 1 94 ? 8.594 -7.566 -32.956 1.00 97.94 94 ILE A O 1
ATOM 735 N N . THR A 1 95 ? 8.574 -6.116 -31.240 1.00 97.38 95 THR A N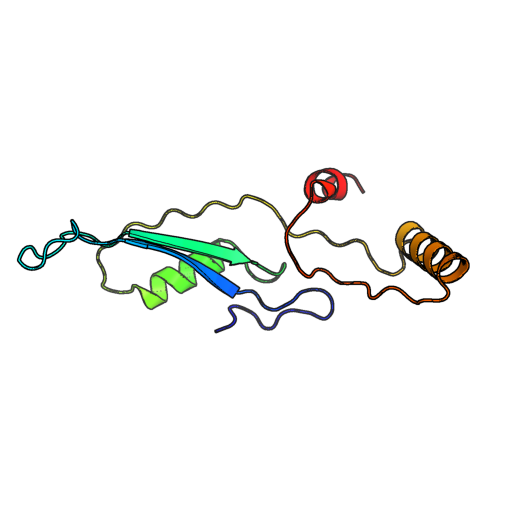 1
ATOM 736 C CA . THR A 1 95 ? 7.144 -5.795 -31.309 1.00 97.38 95 THR A CA 1
ATOM 737 C C . THR A 1 95 ? 6.855 -4.529 -32.104 1.00 97.38 95 THR A C 1
ATOM 739 O O . THR A 1 95 ? 5.705 -4.313 -32.463 1.00 97.38 95 THR A O 1
ATOM 742 N N . HIS A 1 96 ? 7.874 -3.705 -32.378 1.00 96.31 96 HIS A N 1
ATOM 743 C CA . HIS A 1 96 ? 7.751 -2.357 -32.948 1.00 96.31 96 HIS A CA 1
ATOM 744 C C . HIS A 1 96 ? 6.987 -1.352 -32.071 1.00 96.31 96 HIS A C 1
ATOM 746 O O . HIS A 1 96 ? 6.694 -0.250 -32.523 1.00 96.31 96 HIS A O 1
ATOM 752 N N . GLU A 1 97 ? 6.751 -1.689 -30.801 1.00 96.06 97 GLU A N 1
ATOM 753 C CA . GLU A 1 97 ? 6.042 -0.854 -29.830 1.00 96.06 97 GLU A CA 1
ATOM 754 C C . GLU A 1 97 ? 6.982 -0.378 -28.719 1.00 96.06 97 GLU A C 1
ATOM 756 O O . GLU A 1 97 ? 7.843 -1.131 -28.257 1.00 96.06 97 GLU A O 1
ATOM 761 N N . VAL A 1 98 ? 6.800 0.862 -28.255 1.00 93.44 98 VAL A N 1
ATOM 762 C CA . VAL A 1 98 ? 7.540 1.402 -27.103 1.00 93.44 98 VAL A CA 1
ATOM 763 C C . VAL A 1 98 ? 6.769 1.070 -25.817 1.00 93.44 98 VAL A C 1
ATOM 765 O O . VAL A 1 98 ? 5.643 1.540 -25.659 1.00 93.44 98 VAL A O 1
ATOM 768 N N . PRO A 1 99 ? 7.333 0.287 -24.878 1.00 92.75 99 PRO A N 1
ATOM 769 C CA . PRO A 1 99 ? 6.686 -0.027 -23.609 1.00 92.75 99 PRO A CA 1
ATOM 770 C C . PRO A 1 99 ? 6.487 1.212 -22.727 1.00 92.75 99 PRO A C 1
ATOM 772 O O . PRO A 1 99 ? 7.405 2.012 -22.539 1.00 92.75 99 PRO A O 1
ATOM 775 N N . GLU A 1 100 ? 5.313 1.321 -22.102 1.00 91.38 100 GLU A N 1
ATOM 776 C CA . GLU A 1 100 ? 5.058 2.291 -21.031 1.00 91.38 100 GLU A CA 1
ATOM 777 C C . GLU A 1 100 ? 5.655 1.777 -19.712 1.00 91.38 100 GLU A C 1
ATOM 779 O O . GLU A 1 100 ? 5.142 0.834 -19.101 1.00 91.38 100 GLU A O 1
ATOM 784 N N . LEU A 1 101 ? 6.725 2.419 -19.242 1.00 91.19 101 LEU A N 1
ATOM 785 C CA . LEU A 1 101 ? 7.295 2.144 -17.924 1.00 91.19 101 LEU A CA 1
ATOM 786 C C . LEU A 1 101 ? 6.388 2.727 -16.839 1.00 91.19 101 LEU A C 1
ATOM 788 O O . LEU A 1 101 ? 6.090 3.918 -16.842 1.00 91.19 101 LEU A O 1
ATOM 792 N N . ASN A 1 102 ? 5.935 1.886 -15.911 1.00 89.69 102 ASN A N 1
ATOM 793 C CA . ASN A 1 102 ? 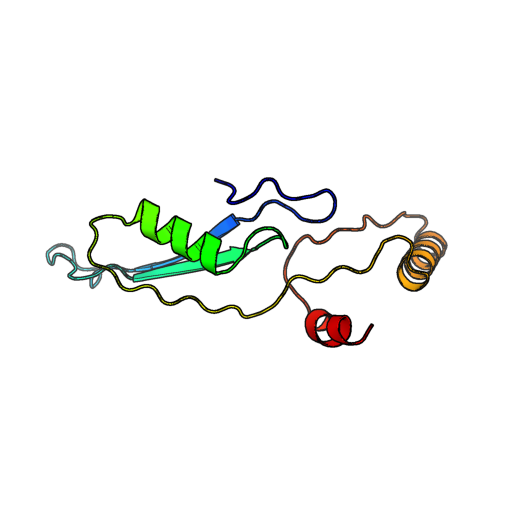5.024 2.297 -14.850 1.00 89.69 102 ASN A CA 1
ATOM 794 C C . ASN A 1 102 ? 5.193 1.430 -13.590 1.00 89.69 102 ASN A C 1
ATOM 796 O O . ASN A 1 102 ? 5.733 0.327 -13.652 1.00 89.69 102 ASN A O 1
ATOM 800 N N . THR A 1 103 ? 4.692 1.924 -12.457 1.00 89.69 103 THR A N 1
ATOM 801 C CA . THR A 1 103 ? 4.646 1.219 -11.157 1.00 89.69 103 THR A CA 1
ATOM 802 C C . THR A 1 103 ? 3.216 0.813 -10.769 1.00 89.69 103 THR A C 1
ATOM 804 O O . THR A 1 103 ? 2.915 0.549 -9.603 1.00 89.69 103 THR A O 1
ATOM 807 N N . LYS A 1 104 ? 2.291 0.804 -11.738 1.00 83.44 104 LYS A N 1
ATOM 808 C CA . LYS A 1 104 ? 0.873 0.521 -11.494 1.00 83.44 104 LYS A CA 1
ATOM 809 C C . LYS A 1 104 ? 0.685 -0.967 -11.167 1.00 83.44 104 LYS A C 1
ATOM 811 O O . LYS A 1 104 ? 1.451 -1.826 -11.594 1.00 83.44 104 LYS A O 1
ATOM 816 N N . GLY A 1 105 ? -0.409 -1.286 -10.477 1.00 82.62 105 GLY A N 1
ATOM 817 C CA . GLY A 1 105 ? -0.810 -2.668 -10.197 1.00 82.62 105 GLY A CA 1
ATOM 818 C C . GLY A 1 105 ? -0.466 -3.133 -8.782 1.00 82.62 105 GLY A C 1
ATOM 819 O O . GLY A 1 105 ? -0.716 -2.414 -7.815 1.00 82.62 105 GLY A O 1
ATOM 820 N N . GLY A 1 106 ? -0.021 -4.388 -8.664 1.00 82.19 106 GLY A N 1
ATOM 821 C CA . GLY A 1 106 ? 0.376 -5.018 -7.401 1.00 82.19 106 GLY A CA 1
ATOM 822 C C . GLY A 1 106 ? 1.885 -4.952 -7.154 1.00 82.19 106 GLY A C 1
ATOM 823 O O . GLY A 1 106 ? 2.600 -4.190 -7.791 1.00 82.19 106 GLY A O 1
ATOM 824 N N . THR A 1 107 ? 2.377 -5.787 -6.241 1.00 87.06 107 THR A N 1
ATOM 825 C CA . THR A 1 107 ? 3.819 -5.975 -6.008 1.00 87.06 107 THR A CA 1
ATOM 826 C C . THR A 1 107 ? 4.299 -7.297 -6.611 1.00 87.06 107 THR A C 1
ATOM 828 O O . THR A 1 107 ? 3.492 -8.145 -6.992 1.00 87.06 107 THR A O 1
ATOM 831 N N . SER A 1 108 ? 5.614 -7.490 -6.683 1.00 88.25 108 SER A N 1
ATOM 832 C CA . SER A 1 108 ? 6.244 -8.744 -7.103 1.00 88.25 108 SER A CA 1
ATOM 833 C C . SER A 1 108 ? 7.410 -9.101 -6.179 1.00 88.25 108 SER A C 1
ATOM 835 O O . SER A 1 108 ? 7.794 -8.325 -5.297 1.00 88.25 108 SER A O 1
ATOM 837 N N . ASP A 1 109 ? 7.992 -10.287 -6.356 1.00 89.19 109 ASP A N 1
ATOM 838 C CA . ASP A 1 109 ? 9.158 -10.725 -5.574 1.00 89.19 109 ASP A CA 1
ATOM 839 C C . ASP A 1 109 ? 10.439 -9.948 -5.901 1.00 89.19 109 ASP A C 1
ATOM 841 O O . ASP A 1 109 ? 11.405 -10.017 -5.141 1.00 89.19 109 ASP A O 1
ATOM 845 N N . ALA A 1 110 ? 10.414 -9.102 -6.939 1.00 87.38 110 ALA A N 1
ATOM 846 C CA . ALA A 1 110 ? 11.461 -8.117 -7.207 1.00 87.38 110 ALA A CA 1
ATOM 847 C C . ALA A 1 110 ? 11.773 -7.238 -5.980 1.00 87.38 110 ALA A C 1
ATOM 849 O O . ALA A 1 110 ? 12.921 -6.836 -5.804 1.00 87.38 110 ALA A O 1
ATOM 850 N N . ARG A 1 111 ? 10.803 -7.036 -5.072 1.00 87.31 111 ARG A N 1
ATOM 851 C CA . ARG A 1 111 ? 10.998 -6.321 -3.798 1.00 87.31 111 ARG A CA 1
ATOM 852 C C . ARG A 1 111 ? 12.119 -6.891 -2.920 1.00 87.31 111 ARG A C 1
ATOM 854 O O . ARG A 1 111 ? 12.726 -6.147 -2.158 1.00 87.31 111 ARG A O 1
ATOM 861 N N . TYR A 1 112 ? 12.390 -8.197 -2.995 1.00 86.94 112 TYR A N 1
ATOM 862 C CA . TYR A 1 112 ? 13.473 -8.821 -2.229 1.00 86.94 112 TYR A CA 1
ATOM 863 C C . TYR A 1 112 ? 14.830 -8.586 -2.885 1.00 86.94 112 TYR A C 1
ATOM 865 O O . TYR A 1 112 ? 15.808 -8.326 -2.191 1.00 86.94 112 TYR A O 1
ATOM 873 N N . PHE A 1 113 ? 14.880 -8.637 -4.217 1.00 86.31 113 PHE A N 1
ATOM 874 C CA . PHE A 1 113 ? 16.110 -8.449 -4.985 1.00 86.31 113 PHE A CA 1
ATOM 875 C C . PHE A 1 113 ? 16.554 -6.986 -5.023 1.00 86.31 113 PHE A C 1
ATOM 877 O O . PHE A 1 113 ? 17.748 -6.722 -4.943 1.00 86.31 113 PHE A O 1
ATOM 884 N N . ALA A 1 114 ? 15.608 -6.042 -5.039 1.00 85.44 114 ALA A N 1
ATOM 88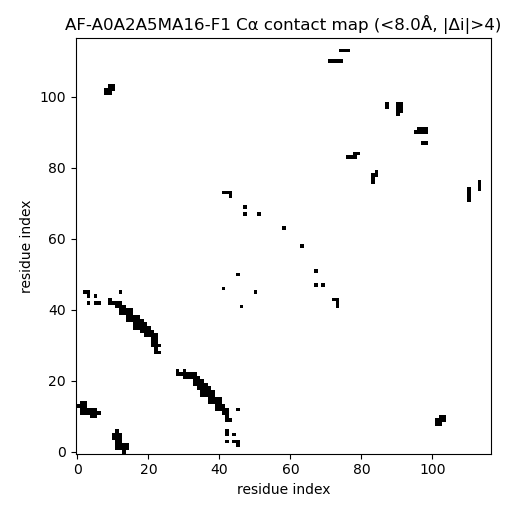5 C CA . ALA A 1 114 ? 15.887 -4.605 -5.057 1.00 85.44 114 ALA A CA 1
ATOM 886 C C . ALA A 1 114 ? 16.759 -4.127 -3.878 1.00 85.44 114 ALA A C 1
ATOM 888 O O . ALA A 1 114 ? 17.414 -3.095 -3.974 1.00 85.44 114 ALA A O 1
ATOM 889 N N . LYS A 1 115 ? 16.805 -4.885 -2.772 1.00 80.56 115 LYS A N 1
ATOM 890 C CA . LYS A 1 115 ? 17.666 -4.585 -1.616 1.00 80.56 115 LYS A CA 1
ATOM 891 C C . LYS A 1 115 ? 19.153 -4.875 -1.856 1.00 80.56 115 LYS A C 1
ATOM 893 O O . LYS A 1 115 ? 19.972 -4.480 -1.033 1.00 80.56 115 LYS A O 1
ATOM 898 N N . TYR A 1 116 ? 19.502 -5.564 -2.943 1.00 83.19 116 TYR A N 1
ATOM 899 C CA . TYR A 1 116 ? 20.863 -6.034 -3.218 1.00 83.19 116 TYR A CA 1
ATOM 900 C C . TYR A 1 116 ? 21.571 -5.299 -4.367 1.00 83.19 116 TYR A C 1
ATOM 902 O O . TYR A 1 116 ? 22.741 -5.590 -4.614 1.00 83.19 116 TYR A O 1
ATOM 910 N N . GLY A 1 117 ? 20.906 -4.336 -5.017 1.00 63.72 117 GLY A N 1
ATOM 911 C CA . GLY A 1 117 ? 21.446 -3.566 -6.146 1.00 63.72 117 GLY A CA 1
ATOM 912 C C . GLY A 1 117 ? 21.015 -4.128 -7.489 1.00 63.72 117 GLY A C 1
ATOM 913 O O . GLY A 1 117 ? 21.909 -4.534 -8.262 1.00 63.72 117 GLY A O 1
#

Nearest PDB structures (foldseek):
  4ppz-assembly1_A  TM=9.149E-01  e=4.405E-05  Neisseria meningitidis MC58
  5vo3-assembly1_A-2  TM=9.186E-01  e=1.576E-04  Haemophilus influenzae
  7lgp-assembly1_A  TM=8.614E-01  e=1.388E-04  Shigella flexneri 2a str. 301
  1vgy-assembly1_B  TM=8.940E-01  e=1.388E-04  Neisseria meningitidis MC58
  3isz-assembly1_A  TM=6.923E-01  e=2.819E-05  Haemophilus influenzae Rd KW20

Mean predicted aligned error: 5.17 Å

Foldseek 3Di:
DFLDPADPAGHTKDKAWPDKDFDDPDPPDDTPDIDTDIDIPHDQVDDPVSVVVVCCVVCPPPDDDDDDDDPADDADDDCPDPVNVVVQVVCCVVVVDGDDRHPDDDDDPVRVVRVPD

Sequence (117 aa):
FDLDPGSAEFSPSKIVITDIRGGMGVCNVTPNDLKLMFNVRNSPDTSLEDVKSYVEKICHGLNYELELKQSSEAFLTNIDNKIVQKMNESVQKITHEVPELNTKGGTSDARYFAKYG

pLDDT: mean 91.92, std 5.4, range [63.72, 98.0]

Secondary structure (DSSP, 8-state):
--SS---SSSPPPEEEEEEEEES-S-TTS--S-EEEEEEEE--TT--HHHHHHHHHHHTTT-----------------TTSHHHHHHHHHHHHHHS--------S---THHHHGGG-

Radius of gyration: 20.21 Å; Cα contacts (8 Å, |Δi|>4): 116; chains: 1; bounding box: 55×25×54 Å